Protein AF-A0A1M3I6Z7-F1 (afdb_monomer_lite)

Secondary structure (DSSP, 8-state):
--S-SS-HHHHHHHHHHHHHHGGGEEEEEEEEEETTTEEEEEEEEEEEE---HHHHHHHHHH-SSGGG--TTTS-S---EE-TTS-EEEEEEGGGTEEEE---HHHHH-GGGT---------

pLDDT: mean 87.18, std 13.13, range [34.59, 96.62]

Radius of gyration: 16.2 Å; chains: 1; bounding box: 37×29×46 Å

Sequence (122 aa):
MDLFPQSKKGREARERFLMGTKPYLLGINDVNSWPGTGGLKKTVPLWRFAMGAGLVDLLVVQTKGLYDFRAPKLPEDLVVYRADGSVLLGSVAHEYMGWMNLTAEEKADTRLGLVELRSRGK

Foldseek 3Di:
DPPDDPDPQLQVLAVVLCVQQVVFWPDKDWDQQFPPPGGHPDTDIDTDGHDDDSNVVSCVVSDPDQLVCDPPNHPAWDFDADPVRHTQKGDRNVVVDIDGDDDPVRCVPCVVVDDPPDPPDD

Structure (mmCIF, N/CA/C/O backbone):
data_AF-A0A1M3I6Z7-F1
#
_entry.id   AF-A0A1M3I6Z7-F1
#
loop_
_atom_site.group_PDB
_atom_site.id
_atom_site.type_symbol
_atom_site.label_atom_id
_atom_site.label_alt_id
_atom_site.label_comp_id
_atom_site.label_asym_id
_atom_site.label_entity_id
_atom_site.label_seq_id
_atom_site.pdbx_PDB_ins_code
_atom_site.Cartn_x
_atom_site.Cartn_y
_atom_site.Cartn_z
_atom_site.occupancy
_atom_site.B_iso_or_equiv
_atom_site.auth_seq_id
_atom_site.auth_comp_id
_atom_site.auth_asym_id
_atom_site.auth_atom_id
_atom_site.pdbx_PDB_model_num
ATOM 1 N N . MET A 1 1 ? 20.787 -10.760 3.995 1.00 34.59 1 MET A N 1
ATOM 2 C CA . MET A 1 1 ? 21.127 -11.489 2.755 1.00 34.59 1 MET A CA 1
ATOM 3 C C . MET A 1 1 ? 20.058 -11.130 1.736 1.00 34.59 1 MET A C 1
ATOM 5 O O . MET A 1 1 ? 19.012 -11.764 1.703 1.00 34.59 1 MET A O 1
ATOM 9 N N . ASP A 1 2 ? 20.264 -10.037 1.001 1.00 36.19 2 ASP A N 1
ATOM 10 C CA . ASP A 1 2 ? 19.329 -9.587 -0.032 1.00 36.19 2 ASP A CA 1
ATOM 11 C C . ASP A 1 2 ? 19.457 -10.507 -1.239 1.00 36.19 2 ASP A C 1
ATOM 13 O O . ASP A 1 2 ? 20.373 -10.382 -2.044 1.00 36.19 2 ASP A O 1
ATOM 17 N N . LEU A 1 3 ? 18.560 -11.485 -1.345 1.00 35.75 3 LEU A N 1
ATOM 18 C CA . LEU A 1 3 ? 18.603 -12.490 -2.412 1.00 35.75 3 LEU A CA 1
ATOM 19 C C . LEU A 1 3 ? 18.183 -11.941 -3.783 1.00 35.75 3 LEU A C 1
ATOM 21 O O . LEU 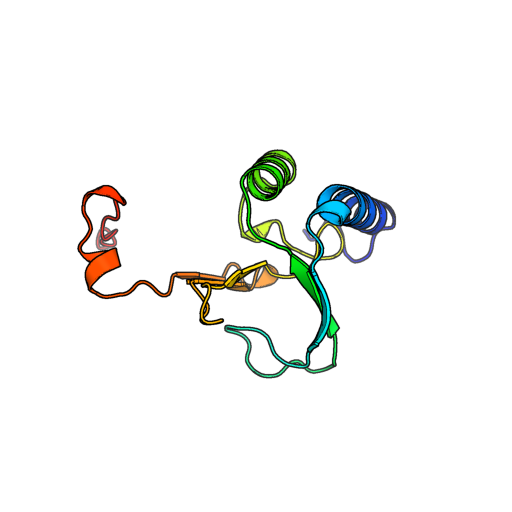A 1 3 ? 18.221 -12.669 -4.774 1.00 35.75 3 LEU A 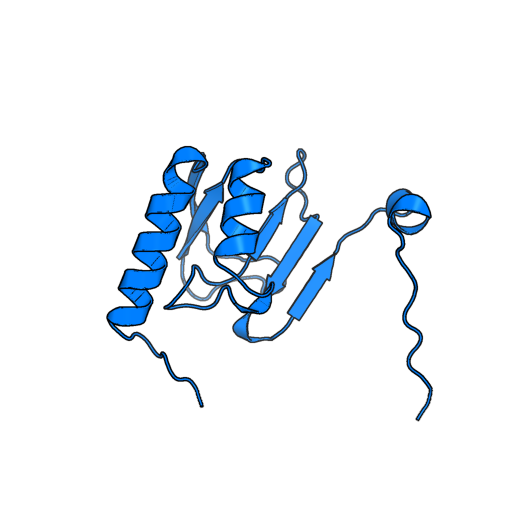O 1
ATOM 25 N N . PHE A 1 4 ? 17.781 -10.669 -3.869 1.00 45.50 4 PHE A N 1
ATOM 26 C CA . PHE A 1 4 ? 17.225 -10.105 -5.093 1.00 45.50 4 PHE A CA 1
ATOM 27 C C . PHE A 1 4 ? 17.555 -8.622 -5.318 1.00 45.50 4 PHE A C 1
ATOM 29 O O . PHE A 1 4 ? 16.637 -7.865 -5.599 1.00 45.50 4 PHE A O 1
ATOM 36 N N . PRO A 1 5 ? 18.808 -8.143 -5.326 1.00 47.56 5 PRO A N 1
ATOM 37 C CA . PRO A 1 5 ? 19.060 -6.856 -5.949 1.00 47.56 5 PRO A CA 1
ATOM 38 C C . PRO A 1 5 ? 18.905 -7.067 -7.463 1.00 47.56 5 PRO A C 1
ATOM 40 O O . PRO A 1 5 ? 19.691 -7.758 -8.102 1.00 47.56 5 PRO A O 1
ATOM 43 N N . GLN A 1 6 ? 17.828 -6.539 -8.049 1.00 60.91 6 GLN A N 1
ATOM 44 C CA . GLN A 1 6 ? 17.656 -6.393 -9.505 1.00 60.91 6 GLN A CA 1
ATOM 45 C C . GLN A 1 6 ? 17.634 -7.674 -10.373 1.00 60.91 6 GLN A C 1
ATOM 47 O O . GLN A 1 6 ? 17.744 -7.573 -11.596 1.00 60.91 6 GLN A O 1
ATOM 52 N N . SER A 1 7 ? 17.457 -8.871 -9.802 1.00 73.69 7 SER A N 1
ATOM 53 C CA . SER A 1 7 ? 17.476 -10.113 -10.597 1.00 73.69 7 SER A CA 1
ATOM 54 C C . SER A 1 7 ? 16.373 -10.156 -11.673 1.00 73.69 7 SER A C 1
ATOM 56 O O . SER A 1 7 ? 15.241 -9.719 -11.440 1.00 73.69 7 SER A O 1
ATOM 58 N N . LYS A 1 8 ? 16.678 -10.758 -12.833 1.00 81.44 8 LYS A N 1
ATOM 59 C CA . LYS A 1 8 ? 15.710 -11.009 -13.920 1.00 81.44 8 LYS A CA 1
ATOM 60 C C . LYS A 1 8 ? 14.447 -11.710 -13.402 1.00 81.44 8 LYS A C 1
ATOM 62 O O . LYS A 1 8 ? 13.344 -11.238 -13.648 1.00 81.44 8 LYS A O 1
ATOM 67 N N . LYS A 1 9 ? 14.621 -12.754 -12.582 1.00 82.81 9 LYS A N 1
ATOM 68 C CA . LYS A 1 9 ? 13.522 -13.512 -11.956 1.00 82.81 9 LYS A CA 1
ATOM 69 C C . LYS A 1 9 ? 12.608 -12.638 -11.092 1.00 82.81 9 LYS A C 1
ATOM 71 O O . LYS A 1 9 ? 11.398 -12.840 -11.080 1.00 82.81 9 LYS A O 1
ATOM 76 N N . GLY A 1 10 ? 13.176 -11.669 -10.371 1.00 84.25 10 GLY A N 1
ATOM 77 C CA . GLY A 1 10 ? 12.402 -10.706 -9.591 1.00 84.25 10 GLY A CA 1
ATOM 78 C C . GLY A 1 10 ? 11.548 -9.805 -10.482 1.00 84.25 10 GLY A C 1
ATOM 79 O O . GLY A 1 10 ? 10.361 -9.643 -10.224 1.00 84.25 10 GLY A O 1
ATOM 80 N N . ARG A 1 11 ? 12.114 -9.291 -11.580 1.00 85.75 11 ARG A N 1
ATOM 81 C CA . ARG A 1 11 ? 11.365 -8.468 -12.546 1.00 85.75 11 ARG A CA 1
ATOM 82 C C . ARG A 1 11 ? 10.225 -9.247 -13.204 1.00 85.75 11 ARG A C 1
ATOM 84 O O . ARG A 1 11 ? 9.113 -8.739 -13.245 1.00 85.75 11 ARG A O 1
ATOM 91 N N . GLU A 1 12 ? 10.474 -10.492 -13.603 1.00 89.94 12 GLU A N 1
ATOM 92 C CA . GLU A 1 12 ? 9.441 -11.386 -14.145 1.00 89.94 12 GLU A CA 1
ATOM 93 C C . GLU A 1 12 ? 8.323 -11.660 -13.123 1.00 89.94 12 GLU A C 1
ATOM 95 O O . GLU A 1 12 ? 7.152 -11.761 -13.484 1.00 89.94 12 GLU A O 1
ATOM 100 N N . ALA A 1 13 ? 8.657 -11.782 -11.832 1.00 89.44 13 ALA A N 1
ATOM 101 C CA . ALA A 1 13 ? 7.653 -11.927 -10.778 1.00 89.44 13 ALA A CA 1
ATOM 102 C C . ALA A 1 13 ? 6.776 -10.675 -10.652 1.00 89.44 13 ALA A C 1
ATOM 104 O O . ALA A 1 13 ? 5.553 -10.803 -10.595 1.00 89.44 13 ALA A O 1
ATOM 105 N N . ARG A 1 14 ? 7.378 -9.482 -10.697 1.00 90.50 14 ARG A N 1
ATOM 106 C CA . ARG A 1 14 ? 6.633 -8.218 -10.691 1.00 90.50 14 ARG A CA 1
ATOM 107 C C . ARG A 1 14 ? 5.744 -8.086 -11.922 1.00 90.50 14 ARG A C 1
ATOM 109 O O . ARG A 1 14 ? 4.606 -7.660 -11.796 1.00 90.50 14 ARG A O 1
ATOM 116 N N . GLU A 1 15 ? 6.234 -8.458 -13.099 1.00 90.94 15 GLU A N 1
ATOM 117 C CA . GLU A 1 15 ? 5.443 -8.436 -14.336 1.00 90.94 15 GLU A CA 1
ATOM 118 C C . GLU A 1 15 ? 4.231 -9.365 -14.251 1.00 90.94 15 GLU A C 1
ATOM 120 O O . GLU A 1 15 ? 3.129 -8.953 -14.606 1.00 90.94 15 GLU A O 1
ATOM 125 N N . ARG A 1 16 ? 4.393 -10.579 -13.707 1.00 92.00 16 ARG A N 1
ATOM 126 C CA . ARG A 1 16 ? 3.259 -11.483 -13.454 1.00 92.00 16 ARG A CA 1
ATOM 127 C C . ARG A 1 16 ? 2.253 -10.887 -12.474 1.00 92.00 16 ARG A C 1
ATOM 129 O O . ARG A 1 16 ? 1.055 -10.973 -12.733 1.00 92.00 16 ARG A O 1
ATOM 136 N N . PHE A 1 17 ? 2.729 -10.267 -11.393 1.00 91.94 17 PHE A N 1
ATOM 137 C CA . PHE A 1 17 ? 1.866 -9.566 -10.443 1.00 91.94 17 PHE A CA 1
ATOM 138 C C . PHE A 1 17 ? 1.070 -8.458 -11.144 1.00 91.94 17 PHE A C 1
ATOM 140 O O . PHE A 1 17 ? -0.156 -8.469 -11.103 1.00 91.94 17 PHE A O 1
ATOM 147 N N . LEU A 1 18 ? 1.752 -7.559 -11.863 1.00 91.94 18 LEU A N 1
ATOM 148 C CA . LEU A 1 18 ? 1.129 -6.436 -12.573 1.00 91.94 18 LEU A CA 1
ATOM 149 C C . LEU A 1 18 ? 0.160 -6.894 -13.673 1.00 91.94 18 LEU A C 1
ATOM 151 O O . LEU A 1 18 ? -0.868 -6.261 -13.899 1.00 91.94 18 LEU A O 1
ATOM 155 N N . MET A 1 19 ? 0.459 -8.001 -14.354 1.00 93.38 19 MET A N 1
ATOM 156 C CA . MET A 1 19 ? -0.442 -8.592 -15.341 1.00 93.38 19 MET A CA 1
ATOM 157 C C . MET A 1 19 ? -1.704 -9.156 -14.681 1.00 93.38 19 MET A C 1
ATOM 159 O O . MET A 1 19 ? -2.800 -8.947 -15.196 1.00 93.38 19 MET A O 1
ATOM 163 N N . GLY A 1 20 ? -1.563 -9.826 -13.533 1.00 93.06 20 GLY A N 1
ATOM 164 C CA . GLY A 1 20 ? -2.693 -10.345 -12.763 1.00 93.06 20 GLY A CA 1
ATOM 165 C C . GLY A 1 20 ? -3.573 -9.241 -12.172 1.00 93.06 20 GLY A C 1
ATOM 166 O O . GLY A 1 20 ? -4.791 -9.388 -12.131 1.00 93.06 20 GLY A O 1
ATOM 167 N N . THR A 1 21 ? -2.982 -8.116 -11.758 1.00 94.50 21 THR A N 1
ATOM 168 C CA . THR A 1 21 ? -3.722 -6.974 -11.197 1.00 94.50 21 THR A CA 1
ATOM 169 C C . THR A 1 21 ? -4.262 -6.006 -12.247 1.00 94.50 21 THR A C 1
ATOM 171 O O . THR A 1 21 ? -5.045 -5.120 -11.906 1.00 94.50 21 THR A O 1
ATOM 174 N N . LYS A 1 22 ? -3.913 -6.185 -13.528 1.00 94.88 22 LYS A N 1
ATOM 175 C CA . LYS A 1 22 ? -4.343 -5.324 -14.641 1.00 94.88 22 LYS A CA 1
ATOM 176 C C . LYS A 1 22 ? -5.857 -5.052 -14.692 1.00 94.88 22 LYS A C 1
ATOM 178 O O . LYS A 1 22 ? -6.200 -3.900 -14.942 1.00 94.88 22 LYS A O 1
ATOM 183 N N . PRO A 1 23 ? -6.766 -6.018 -14.436 1.00 96.56 23 PRO A N 1
ATOM 184 C CA . PRO A 1 23 ? -8.209 -5.752 -14.427 1.00 96.56 23 PRO A CA 1
ATOM 185 C C . PRO A 1 23 ? -8.654 -4.712 -13.391 1.00 96.56 23 PRO A C 1
ATOM 187 O O . PRO A 1 23 ? -9.710 -4.109 -13.547 1.00 96.56 23 PRO A O 1
ATOM 190 N N . TYR A 1 24 ? -7.853 -4.494 -12.347 1.00 96.62 24 TYR A N 1
ATOM 191 C CA . TYR A 1 24 ? -8.134 -3.548 -11.271 1.00 96.62 24 TYR A CA 1
ATOM 192 C C . TYR A 1 24 ? -7.368 -2.231 -11.432 1.00 96.62 24 TYR A C 1
ATOM 194 O O . TYR A 1 24 ? -7.510 -1.349 -10.593 1.00 96.62 24 TYR A O 1
ATOM 202 N N . LEU A 1 25 ? -6.519 -2.080 -12.455 1.00 96.56 25 LEU A N 1
ATOM 203 C CA . LEU A 1 25 ? -5.669 -0.901 -12.616 1.00 96.56 25 LEU A CA 1
ATOM 204 C C . LEU A 1 25 ? -6.510 0.331 -12.982 1.00 96.56 25 LEU A C 1
ATOM 206 O O . LEU A 1 25 ? -7.153 0.368 -14.026 1.00 96.56 25 LEU A O 1
ATOM 210 N N . LEU A 1 26 ? -6.446 1.361 -12.140 1.00 95.81 26 LEU A N 1
ATOM 211 C CA . LEU A 1 26 ? -7.060 2.669 -12.381 1.00 95.81 26 LEU A CA 1
ATOM 212 C C . LEU A 1 26 ? -6.142 3.590 -13.185 1.00 95.81 26 LEU A C 1
ATOM 214 O O . LEU A 1 26 ? -6.613 4.423 -13.952 1.00 95.81 26 LEU A O 1
ATOM 218 N N . GLY A 1 27 ? -4.829 3.464 -12.996 1.00 95.12 27 GLY A N 1
ATOM 219 C CA . GLY A 1 27 ? -3.854 4.297 -13.683 1.00 95.12 27 GLY A CA 1
ATOM 220 C C . GLY A 1 27 ? -2.455 4.183 -13.098 1.00 95.12 27 GLY A C 1
ATOM 221 O O . GLY A 1 27 ? -2.228 3.516 -12.085 1.00 95.12 27 GLY A O 1
ATOM 222 N N . ILE A 1 28 ? -1.516 4.844 -13.769 1.00 95.38 28 ILE A N 1
ATOM 223 C CA . ILE A 1 28 ? -0.127 4.973 -13.339 1.00 95.38 28 ILE A CA 1
ATOM 224 C C . ILE A 1 28 ? 0.207 6.458 -13.367 1.00 95.38 28 ILE A C 1
ATOM 226 O O . ILE A 1 28 ? 0.054 7.104 -14.403 1.00 95.38 28 ILE A O 1
ATOM 230 N N . ASN A 1 29 ? 0.651 6.987 -12.232 1.00 93.19 29 ASN A N 1
ATOM 231 C CA . ASN A 1 29 ? 0.979 8.398 -12.081 1.00 93.19 29 ASN A CA 1
ATOM 232 C C . ASN A 1 29 ? 2.402 8.534 -11.569 1.00 93.19 29 ASN A C 1
ATOM 234 O O . ASN A 1 29 ? 2.828 7.781 -10.703 1.00 93.19 29 ASN A O 1
ATOM 238 N N . ASP A 1 30 ? 3.103 9.542 -12.049 1.00 94.62 30 ASP A N 1
ATOM 239 C CA . ASP A 1 30 ? 4.416 9.889 -11.539 1.00 94.62 30 ASP A CA 1
ATOM 240 C C . ASP A 1 30 ? 4.288 10.643 -10.211 1.00 94.62 30 ASP A C 1
ATOM 242 O O . ASP A 1 30 ? 3.555 11.628 -10.104 1.00 94.62 30 ASP A O 1
ATOM 246 N N . VAL A 1 31 ? 4.994 10.169 -9.186 1.00 93.56 31 VAL A N 1
ATOM 247 C CA . VAL A 1 31 ? 5.020 10.778 -7.852 1.00 93.56 31 VAL A CA 1
ATOM 248 C C . VAL A 1 31 ? 6.450 11.020 -7.399 1.00 93.56 31 VAL A C 1
ATOM 250 O O . VAL A 1 31 ? 7.364 10.273 -7.737 1.00 93.56 31 VAL A O 1
ATOM 253 N N . ASN A 1 32 ? 6.651 12.068 -6.610 1.00 95.12 32 ASN A N 1
ATOM 254 C CA . ASN A 1 32 ? 7.933 12.400 -5.990 1.00 95.12 32 ASN A CA 1
ATOM 255 C C . ASN A 1 32 ? 7.864 12.325 -4.460 1.00 95.12 32 ASN A C 1
ATOM 257 O O . ASN A 1 32 ? 8.730 12.862 -3.776 1.00 95.12 32 ASN A O 1
ATOM 261 N N . SER A 1 33 ? 6.824 11.701 -3.918 1.00 93.69 33 SER A N 1
ATOM 262 C CA . SER A 1 33 ? 6.634 11.519 -2.488 1.00 93.69 33 SER A CA 1
ATOM 263 C C . SER A 1 33 ? 5.894 10.220 -2.218 1.00 93.69 33 SER A C 1
ATOM 265 O O . SER A 1 33 ? 5.163 9.709 -3.071 1.00 93.69 33 SER A O 1
ATOM 267 N N . TRP A 1 34 ? 6.102 9.689 -1.019 1.00 93.00 34 TRP A N 1
ATOM 268 C CA . TRP A 1 34 ? 5.399 8.517 -0.525 1.00 93.00 34 TRP A CA 1
ATOM 269 C C . TRP A 1 34 ? 5.005 8.734 0.945 1.00 93.00 34 TRP A C 1
ATOM 271 O O . TRP A 1 34 ? 5.738 9.405 1.685 1.00 93.00 34 TRP A O 1
ATOM 281 N N . PRO A 1 35 ? 3.835 8.233 1.393 1.00 91.50 35 PRO A N 1
ATOM 282 C CA . PRO A 1 35 ? 3.453 8.307 2.798 1.00 91.50 35 PRO A CA 1
ATOM 283 C C . PRO A 1 35 ? 4.553 7.743 3.706 1.00 91.50 35 PRO A C 1
ATOM 285 O O . PRO A 1 35 ? 5.119 6.696 3.426 1.00 91.50 35 PRO A O 1
ATOM 288 N N . GLY A 1 36 ? 4.871 8.435 4.799 1.00 83.75 36 GLY A N 1
ATOM 289 C CA . GLY A 1 36 ? 5.888 7.991 5.761 1.00 83.75 36 GLY A CA 1
ATOM 290 C C . GLY A 1 36 ? 7.341 8.325 5.395 1.00 83.75 36 GLY A C 1
ATOM 291 O O . GLY A 1 36 ? 8.127 8.543 6.308 1.00 83.75 36 GLY A O 1
ATOM 292 N N . THR A 1 37 ? 7.699 8.460 4.112 1.00 80.56 37 THR A N 1
ATOM 293 C CA . THR A 1 37 ? 9.080 8.810 3.698 1.00 80.56 37 THR A CA 1
ATOM 294 C C . THR A 1 37 ? 9.257 10.285 3.333 1.00 80.56 37 THR A C 1
ATOM 296 O O . THR A 1 37 ? 10.382 10.760 3.187 1.00 80.56 37 THR A O 1
ATOM 299 N N . GLY A 1 38 ? 8.162 11.023 3.127 1.00 82.25 38 GLY A N 1
ATOM 300 C CA . GLY A 1 38 ? 8.220 12.397 2.631 1.00 82.25 38 GLY A CA 1
ATOM 301 C C . GLY A 1 38 ? 8.648 12.449 1.161 1.00 82.25 38 GLY A C 1
ATOM 302 O O . GLY A 1 38 ? 8.128 11.700 0.334 1.00 82.25 38 GLY A O 1
ATOM 303 N N . GLY A 1 39 ? 9.569 13.356 0.822 1.00 88.75 39 GLY A N 1
ATOM 304 C CA . GLY A 1 39 ? 10.052 13.549 -0.549 1.00 88.75 39 GLY A CA 1
ATOM 305 C C . GLY A 1 39 ? 11.024 12.457 -1.009 1.00 88.75 39 GLY A C 1
ATOM 306 O O . GLY A 1 39 ? 11.990 12.129 -0.325 1.00 88.75 39 GLY A O 1
ATOM 307 N N . LEU A 1 40 ? 10.797 11.927 -2.206 1.00 87.56 40 LEU A N 1
ATOM 308 C CA . LEU A 1 40 ? 11.667 10.970 -2.880 1.00 87.56 40 LEU A CA 1
ATOM 309 C C . LEU A 1 40 ? 12.760 11.704 -3.667 1.00 87.56 40 LEU A C 1
ATOM 311 O O . LEU A 1 40 ? 12.534 12.762 -4.250 1.00 87.56 40 LEU A O 1
ATOM 315 N N . LYS A 1 41 ? 13.950 11.098 -3.762 1.00 87.88 41 LYS A N 1
ATOM 316 C CA . LYS A 1 41 ? 15.089 11.661 -4.521 1.00 87.88 41 LYS A CA 1
ATOM 317 C C . LYS A 1 41 ? 14.845 11.756 -6.034 1.00 87.88 41 LYS A C 1
ATOM 319 O O . LYS A 1 41 ? 15.607 12.411 -6.736 1.00 87.88 41 LYS A O 1
ATOM 324 N N . LYS A 1 42 ? 13.841 11.044 -6.542 1.00 89.25 42 LYS A N 1
ATOM 325 C CA . LYS A 1 42 ? 13.456 10.992 -7.953 1.00 89.25 42 LYS A CA 1
ATOM 326 C C . LYS A 1 42 ? 11.954 10.778 -8.060 1.00 89.25 42 LYS A C 1
ATOM 328 O O . LYS A 1 42 ? 11.347 10.212 -7.152 1.00 89.25 42 LYS A O 1
ATOM 333 N N . THR A 1 43 ? 11.399 11.156 -9.200 1.00 91.88 43 THR A N 1
ATOM 334 C CA . THR A 1 43 ? 10.043 10.772 -9.577 1.00 91.88 43 THR A CA 1
ATOM 335 C C . THR A 1 43 ? 9.990 9.274 -9.884 1.00 91.88 43 THR A C 1
ATOM 337 O O . THR A 1 43 ? 10.891 8.736 -10.535 1.00 91.88 43 THR A O 1
ATOM 340 N N . VAL A 1 44 ? 8.963 8.591 -9.385 1.00 90.69 44 VAL A N 1
ATOM 341 C CA . VAL A 1 44 ? 8.727 7.155 -9.577 1.00 90.69 44 VAL A CA 1
ATOM 342 C C . VAL A 1 44 ? 7.267 6.896 -9.961 1.00 90.69 44 VAL A C 1
ATOM 344 O O . VAL A 1 44 ? 6.394 7.671 -9.569 1.00 90.69 44 VAL A O 1
ATOM 347 N N . PRO A 1 45 ? 6.979 5.807 -10.692 1.00 92.06 45 PRO A N 1
ATOM 348 C CA . PRO A 1 45 ? 5.606 5.424 -10.998 1.00 92.06 45 PRO A CA 1
ATOM 349 C C . PRO A 1 45 ? 4.864 4.924 -9.751 1.00 92.06 45 PRO A C 1
ATOM 351 O O . PRO A 1 45 ? 5.343 4.050 -9.031 1.00 92.06 45 PRO A O 1
ATOM 354 N N . LEU A 1 46 ? 3.652 5.436 -9.554 1.00 92.38 46 LEU A N 1
ATOM 355 C CA . LEU A 1 46 ? 2.644 4.963 -8.613 1.00 92.38 46 LEU A CA 1
ATOM 356 C C . LEU A 1 46 ? 1.543 4.243 -9.391 1.00 92.38 46 LEU A C 1
ATOM 358 O O . LEU A 1 46 ? 0.773 4.875 -10.116 1.00 92.38 46 LEU A O 1
ATOM 362 N N . TRP A 1 47 ? 1.429 2.932 -9.200 1.00 95.00 47 TRP A N 1
ATOM 363 C CA . TRP A 1 47 ? 0.315 2.142 -9.724 1.00 95.00 47 TRP A CA 1
ATOM 364 C C . TRP A 1 47 ? -0.882 2.243 -8.783 1.00 95.00 47 TRP A C 1
ATOM 366 O O . TRP A 1 47 ? -0.783 1.900 -7.605 1.00 95.00 47 TRP A O 1
ATOM 376 N N . ARG A 1 48 ? -2.023 2.701 -9.301 1.00 95.25 48 ARG A N 1
ATOM 377 C CA . ARG A 1 48 ? -3.272 2.818 -8.542 1.00 95.25 48 ARG A CA 1
ATOM 378 C C . ARG A 1 48 ? -4.248 1.746 -8.982 1.00 95.25 48 ARG A C 1
ATOM 380 O O . ARG A 1 48 ? -4.495 1.596 -10.175 1.00 95.25 48 ARG A O 1
ATOM 387 N N . PHE A 1 49 ? -4.835 1.049 -8.018 1.00 96.00 49 PHE A N 1
ATOM 388 C CA . PHE A 1 49 ? -5.788 -0.026 -8.267 1.00 96.00 49 PHE A CA 1
ATOM 389 C C . PHE A 1 49 ? -7.117 0.252 -7.566 1.00 96.00 49 PHE A C 1
ATOM 391 O O . PHE A 1 49 ? -7.146 0.832 -6.481 1.00 96.00 49 PHE A O 1
ATOM 398 N N . ALA A 1 50 ? -8.213 -0.178 -8.184 1.00 95.69 50 ALA A N 1
ATOM 399 C CA . ALA A 1 50 ? -9.527 -0.208 -7.574 1.00 95.69 50 ALA A CA 1
ATOM 400 C C . ALA A 1 50 ? -9.542 -1.307 -6.513 1.00 95.69 50 ALA A C 1
ATOM 402 O O . ALA A 1 50 ? -9.316 -2.479 -6.822 1.00 95.69 50 ALA A O 1
ATOM 403 N N . MET A 1 51 ? -9.802 -0.931 -5.262 1.00 93.56 51 MET A N 1
ATOM 404 C CA . MET A 1 51 ? -9.934 -1.905 -4.186 1.00 93.56 51 MET A CA 1
ATOM 405 C C . MET A 1 51 ? -11.249 -2.677 -4.338 1.00 93.56 51 MET A C 1
ATOM 407 O O . MET A 1 51 ? -12.315 -2.083 -4.481 1.00 93.56 51 MET A O 1
ATOM 411 N N . GLY A 1 52 ? -11.171 -4.003 -4.281 1.00 93.06 52 GLY A N 1
ATOM 412 C CA . GLY A 1 52 ? -12.320 -4.901 -4.352 1.00 93.06 52 GLY A CA 1
ATOM 413 C C . GLY A 1 52 ? -11.916 -6.331 -4.002 1.00 93.06 52 GLY A C 1
ATOM 414 O O . GLY A 1 52 ? -10.724 -6.638 -3.959 1.00 93.06 52 GLY A O 1
ATOM 415 N N . ALA A 1 53 ? -12.901 -7.204 -3.769 1.00 92.94 53 ALA A N 1
ATOM 416 C CA . ALA A 1 53 ? -12.665 -8.575 -3.301 1.00 92.94 53 ALA A CA 1
ATOM 417 C C . ALA A 1 53 ? -11.658 -9.337 -4.179 1.00 92.94 53 ALA A C 1
ATOM 419 O O . ALA A 1 53 ? -10.678 -9.863 -3.670 1.00 92.94 53 ALA A O 1
ATOM 420 N N . GLY A 1 54 ? -11.811 -9.278 -5.506 1.00 94.31 54 GLY A N 1
ATOM 421 C CA . GLY A 1 54 ? -10.907 -9.986 -6.415 1.00 94.31 54 GLY A CA 1
ATOM 422 C C 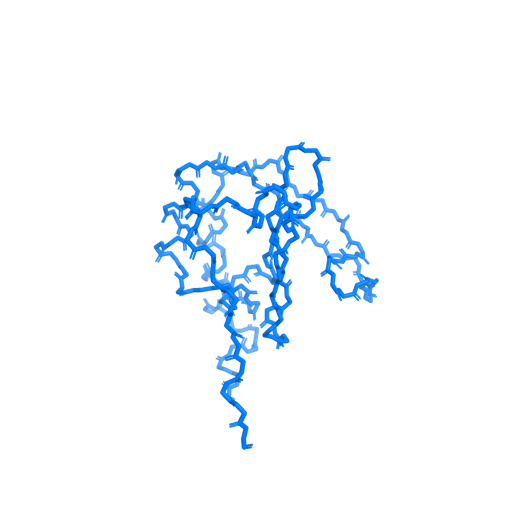. GLY A 1 54 ? -9.460 -9.465 -6.421 1.00 94.31 54 GLY A C 1
ATOM 423 O O . GLY A 1 54 ? -8.537 -10.242 -6.665 1.00 94.31 54 GLY A O 1
ATOM 424 N N . LEU A 1 55 ? -9.230 -8.178 -6.122 1.00 94.75 55 LEU A N 1
ATOM 425 C CA . LEU A 1 55 ? -7.869 -7.670 -5.918 1.00 94.75 55 LEU A CA 1
ATOM 426 C C . LEU A 1 55 ? -7.308 -8.196 -4.596 1.00 94.75 55 LEU A C 1
ATOM 428 O O . LEU A 1 55 ? -6.172 -8.656 -4.565 1.00 94.75 55 LEU A O 1
ATOM 432 N N . VAL A 1 56 ? -8.104 -8.151 -3.524 1.00 92.88 56 VAL A N 1
ATOM 433 C CA . VAL A 1 56 ? -7.705 -8.648 -2.199 1.00 92.88 56 VAL A CA 1
ATOM 434 C C . VAL A 1 56 ? -7.338 -10.130 -2.263 1.00 92.88 56 VAL A C 1
ATOM 436 O O . VAL A 1 56 ? -6.266 -10.495 -1.787 1.00 92.88 56 VAL A O 1
ATOM 439 N N . ASP A 1 57 ? -8.145 -10.958 -2.925 1.00 93.38 57 ASP A N 1
ATOM 440 C CA . ASP A 1 57 ? -7.860 -12.383 -3.116 1.00 93.38 57 ASP A CA 1
ATOM 441 C C . ASP A 1 57 ? -6.518 -12.595 -3.829 1.00 93.38 57 ASP A C 1
ATOM 443 O O . ASP A 1 57 ? -5.696 -13.413 -3.411 1.00 93.38 57 ASP A O 1
ATOM 447 N N . LEU A 1 58 ? -6.242 -11.805 -4.872 1.00 91.81 58 LEU A N 1
ATOM 448 C CA . LEU A 1 58 ? -4.963 -11.849 -5.574 1.00 91.81 58 LEU A CA 1
ATOM 449 C C . LEU A 1 58 ? -3.800 -11.459 -4.651 1.00 91.81 58 LEU A C 1
ATOM 451 O O . LEU A 1 58 ? -2.775 -12.144 -4.646 1.00 91.81 58 LEU A O 1
ATOM 455 N N . LEU A 1 59 ? -3.947 -10.394 -3.856 1.00 91.88 59 LEU A N 1
ATOM 456 C CA . LEU A 1 59 ? -2.922 -9.961 -2.902 1.00 91.88 59 LEU A CA 1
ATOM 457 C C . LEU A 1 59 ? -2.632 -11.041 -1.851 1.00 91.88 59 LEU A C 1
ATOM 459 O O . LEU A 1 59 ? -1.463 -11.322 -1.581 1.00 91.88 59 LEU A O 1
ATOM 463 N N . VAL A 1 60 ? -3.671 -11.679 -1.308 1.00 90.38 60 VAL A N 1
ATOM 464 C CA . VAL A 1 60 ? -3.555 -12.762 -0.316 1.00 90.38 60 VAL A CA 1
ATOM 465 C C . VAL A 1 60 ? -2.855 -13.988 -0.906 1.00 90.38 60 VAL A C 1
ATOM 467 O O . VAL A 1 60 ? -2.052 -14.626 -0.232 1.00 90.38 60 VAL A O 1
ATOM 470 N N . VAL A 1 61 ? -3.107 -14.311 -2.177 1.00 89.88 61 VAL A N 1
ATOM 471 C CA . VAL A 1 61 ? -2.448 -15.441 -2.850 1.00 89.88 61 VAL A CA 1
ATOM 472 C C . VAL A 1 61 ? -0.984 -15.140 -3.180 1.00 89.88 61 VAL A C 1
ATOM 474 O O . VAL A 1 61 ? -0.133 -16.028 -3.102 1.00 89.88 61 VAL A O 1
ATOM 477 N N . GLN A 1 62 ? -0.668 -13.908 -3.586 1.00 87.06 62 GLN A N 1
ATOM 478 C CA . GLN A 1 62 ? 0.659 -13.569 -4.113 1.00 87.06 62 GLN A CA 1
ATOM 479 C C . GLN A 1 62 ? 1.644 -13.052 -3.055 1.00 87.06 62 GLN A C 1
ATOM 481 O O . GLN A 1 62 ? 2.849 -12.993 -3.325 1.00 87.06 62 GLN A O 1
ATOM 486 N N . THR A 1 63 ? 1.165 -12.703 -1.859 1.00 90.62 63 THR A N 1
ATOM 487 C CA . THR A 1 63 ? 1.973 -12.106 -0.785 1.00 90.62 63 THR A CA 1
ATOM 488 C C . THR A 1 63 ? 1.711 -12.790 0.556 1.00 90.62 63 THR A C 1
ATOM 490 O O . THR A 1 63 ? 0.612 -13.261 0.822 1.00 90.62 63 THR A O 1
ATOM 493 N N . LYS A 1 64 ? 2.729 -12.861 1.417 1.00 89.19 64 LYS A N 1
ATOM 494 C CA . LYS A 1 64 ? 2.613 -13.381 2.789 1.00 89.19 64 LYS A CA 1
ATOM 495 C C . LYS A 1 64 ? 2.406 -12.280 3.824 1.00 89.19 64 LYS A C 1
ATOM 497 O O . LYS A 1 64 ? 2.119 -12.578 4.980 1.00 89.19 64 LYS A O 1
ATOM 502 N N . GLY A 1 65 ? 2.585 -11.020 3.438 1.00 90.50 65 GLY A N 1
ATOM 503 C CA . GLY A 1 65 ? 2.413 -9.885 4.330 1.00 90.50 65 GLY A CA 1
ATOM 504 C C . GLY A 1 65 ? 2.834 -8.563 3.705 1.00 90.50 65 GLY A C 1
ATOM 505 O O . GLY A 1 65 ? 3.380 -8.510 2.604 1.00 90.50 65 GLY A O 1
AT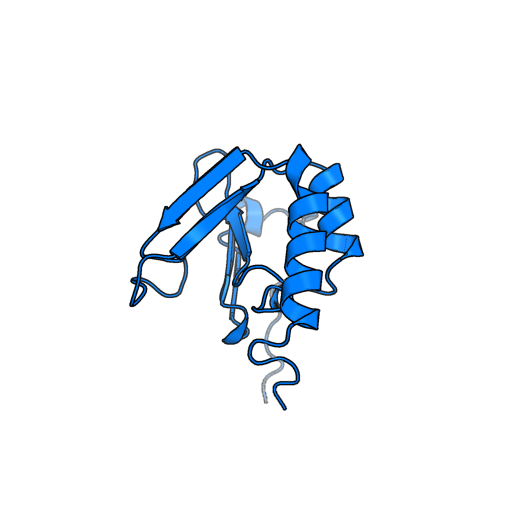OM 506 N N . LEU A 1 66 ? 2.603 -7.487 4.458 1.00 91.62 66 LEU A N 1
ATOM 507 C CA . LEU A 1 66 ? 2.812 -6.102 4.028 1.00 91.62 66 LEU A CA 1
ATOM 508 C C . LEU A 1 66 ? 4.230 -5.838 3.500 1.00 91.62 66 LEU A C 1
ATOM 510 O O . LEU A 1 66 ? 4.410 -5.171 2.488 1.00 91.62 66 LEU A O 1
ATOM 514 N N . TYR A 1 67 ? 5.242 -6.413 4.148 1.00 93.69 67 TYR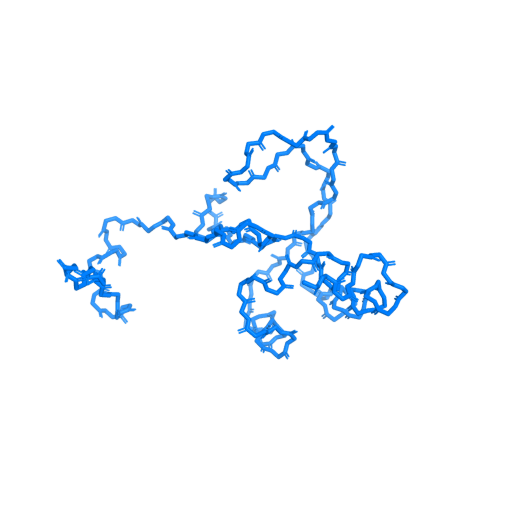 A N 1
ATOM 515 C CA . TYR A 1 67 ? 6.645 -6.180 3.802 1.00 93.69 67 TYR A CA 1
ATOM 516 C C . TYR A 1 67 ? 7.147 -7.042 2.636 1.00 93.69 67 TYR A C 1
ATOM 518 O O . TYR A 1 67 ? 8.339 -7.031 2.337 1.00 93.69 67 TYR A O 1
ATOM 526 N N . ASP A 1 68 ? 6.284 -7.800 1.955 1.00 92.88 68 ASP A N 1
ATOM 527 C CA . ASP A 1 68 ? 6.661 -8.476 0.707 1.00 92.88 68 ASP A CA 1
ATOM 528 C C . ASP A 1 68 ? 6.697 -7.517 -0.490 1.00 92.88 68 ASP A C 1
ATOM 530 O O . ASP A 1 68 ? 7.355 -7.835 -1.483 1.00 92.88 68 ASP A O 1
ATOM 534 N N . PHE A 1 69 ? 6.044 -6.350 -0.391 1.00 93.94 69 PHE A N 1
ATOM 535 C CA . PHE A 1 69 ? 6.030 -5.277 -1.394 1.00 93.94 69 PHE A CA 1
ATOM 536 C C . PHE A 1 69 ? 7.388 -4.576 -1.492 1.00 93.94 69 PHE A C 1
ATOM 538 O O . PHE A 1 69 ? 7.559 -3.415 -1.138 1.00 93.94 69 PHE A O 1
ATOM 545 N N . ARG A 1 70 ? 8.387 -5.334 -1.938 1.00 91.31 70 ARG A N 1
ATOM 546 C CA . ARG A 1 70 ? 9.759 -4.895 -2.147 1.00 91.31 70 ARG A CA 1
ATOM 547 C C . ARG A 1 70 ? 10.189 -5.210 -3.565 1.00 91.31 70 ARG A C 1
ATOM 549 O O . ARG A 1 70 ? 10.047 -6.335 -4.072 1.00 91.31 70 ARG A O 1
ATOM 556 N N . ALA A 1 71 ? 10.773 -4.209 -4.199 1.00 86.56 71 ALA A N 1
ATOM 557 C CA . ALA A 1 71 ? 11.446 -4.359 -5.460 1.00 86.56 71 ALA A CA 1
ATOM 558 C C . ALA A 1 71 ? 12.627 -5.334 -5.307 1.00 86.56 71 ALA A C 1
ATOM 560 O O . ALA A 1 71 ? 13.268 -5.417 -4.261 1.00 86.56 71 ALA A O 1
ATOM 561 N N . PRO A 1 72 ? 12.952 -6.094 -6.364 1.00 86.94 72 PRO A N 1
ATOM 562 C CA . PRO A 1 72 ? 12.351 -6.081 -7.690 1.00 86.94 72 PRO A CA 1
ATOM 563 C C . PRO A 1 72 ? 11.137 -7.008 -7.832 1.00 86.94 72 PRO A C 1
ATOM 565 O O . PRO A 1 72 ? 10.543 -6.981 -8.906 1.00 86.94 72 PRO A O 1
ATOM 568 N N . LYS A 1 73 ? 10.817 -7.837 -6.825 1.00 88.25 73 LYS A N 1
ATOM 569 C CA . LYS A 1 73 ? 9.840 -8.940 -6.913 1.00 88.25 73 LYS A CA 1
ATOM 570 C C . LYS A 1 73 ? 8.393 -8.452 -6.985 1.00 88.25 73 LYS A C 1
ATOM 572 O O . LYS A 1 73 ? 7.601 -9.035 -7.716 1.00 88.25 73 LYS A O 1
ATOM 577 N N . LEU A 1 74 ? 8.068 -7.403 -6.242 1.00 91.69 74 LEU A N 1
ATOM 578 C CA . LEU A 1 74 ? 6.786 -6.702 -6.272 1.00 91.69 74 LEU A CA 1
ATOM 579 C C . LEU A 1 74 ? 7.045 -5.198 -6.458 1.00 91.69 74 LEU A C 1
ATOM 581 O O . LEU A 1 74 ? 8.208 -4.779 -6.415 1.00 91.69 74 LEU A O 1
ATOM 585 N N . PRO A 1 75 ? 6.013 -4.380 -6.731 1.00 90.75 75 PRO A N 1
ATOM 586 C CA . PRO A 1 75 ? 6.129 -2.935 -6.560 1.00 90.75 75 PRO A CA 1
ATOM 587 C C . PRO A 1 75 ? 6.631 -2.605 -5.147 1.00 90.75 75 PRO A C 1
ATOM 589 O O . PRO A 1 75 ? 6.276 -3.298 -4.194 1.00 90.75 75 PRO A O 1
ATOM 592 N N . GLU A 1 76 ? 7.501 -1.600 -5.051 1.00 91.19 76 GLU A N 1
ATOM 593 C CA . GLU A 1 76 ? 8.010 -1.111 -3.769 1.00 91.19 76 GLU A CA 1
ATOM 594 C C . GLU A 1 76 ? 6.887 -0.376 -3.039 1.00 91.19 76 GLU A C 1
ATOM 596 O O . GLU A 1 76 ? 6.243 0.480 -3.645 1.00 91.19 76 GLU A O 1
ATOM 601 N N . ASP A 1 77 ? 6.715 -0.714 -1.763 1.00 93.88 77 ASP A N 1
ATOM 602 C CA . ASP A 1 77 ? 5.775 -0.126 -0.814 1.00 93.88 77 ASP A CA 1
ATOM 603 C C . ASP A 1 77 ? 4.283 -0.308 -1.173 1.00 93.88 77 ASP A C 1
ATOM 605 O O . ASP A 1 77 ? 3.841 -0.209 -2.319 1.00 93.88 77 ASP A O 1
ATOM 609 N N . LEU A 1 78 ? 3.458 -0.589 -0.158 1.00 94.62 78 LEU A N 1
ATOM 610 C CA . LEU A 1 78 ? 2.000 -0.674 -0.292 1.00 94.62 78 LEU A CA 1
ATOM 611 C C . LEU A 1 78 ? 1.317 0.427 0.516 1.00 94.62 78 LEU A C 1
ATOM 613 O O . LEU A 1 78 ? 1.646 0.673 1.678 1.00 94.62 78 LEU A O 1
ATOM 617 N N . VAL A 1 79 ? 0.299 1.036 -0.082 1.00 95.38 79 VAL A N 1
ATOM 618 C CA . VAL A 1 79 ? -0.603 1.969 0.589 1.00 95.38 79 VAL A CA 1
ATOM 619 C C . VAL A 1 79 ? -2.048 1.624 0.238 1.00 95.38 79 VAL A C 1
ATOM 621 O O . VAL A 1 79 ? -2.359 1.286 -0.904 1.00 95.38 79 VAL A O 1
ATOM 624 N N . VAL A 1 80 ? -2.938 1.716 1.224 1.00 95.56 80 VAL A N 1
ATOM 625 C CA . VAL A 1 80 ? -4.389 1.640 1.031 1.00 95.56 80 VAL A CA 1
ATOM 626 C C . VAL A 1 80 ? -4.985 2.995 1.373 1.00 95.56 80 VAL A C 1
ATOM 628 O O . VAL A 1 80 ? -4.762 3.521 2.466 1.00 95.56 80 VAL A O 1
ATOM 631 N N . TYR A 1 81 ? -5.755 3.544 0.439 1.00 95.06 81 TYR A N 1
ATOM 632 C CA . TYR A 1 81 ? -6.461 4.809 0.601 1.00 95.06 81 TYR A CA 1
ATOM 633 C C . TYR A 1 81 ? -7.935 4.583 0.936 1.00 95.06 81 TYR A C 1
ATOM 635 O O . TYR A 1 81 ? -8.540 3.595 0.516 1.00 95.06 81 TYR A O 1
ATOM 643 N N . ARG A 1 82 ? -8.515 5.534 1.664 1.00 94.31 82 ARG A N 1
ATOM 644 C CA . ARG A 1 82 ? -9.961 5.696 1.807 1.00 94.31 82 ARG A CA 1
ATOM 645 C C . ARG A 1 82 ? -10.562 6.314 0.545 1.00 94.31 82 ARG A C 1
ATOM 647 O O . ARG A 1 82 ? -9.851 6.838 -0.312 1.00 94.31 82 ARG A O 1
ATOM 654 N N . ALA A 1 83 ? -11.892 6.296 0.466 1.00 91.62 83 ALA A N 1
ATOM 655 C CA . ALA A 1 83 ? -12.640 6.909 -0.631 1.00 91.62 83 ALA A CA 1
ATOM 656 C C . ALA A 1 83 ? -12.383 8.423 -0.769 1.00 91.62 83 ALA A C 1
ATOM 658 O O . ALA A 1 83 ? -12.420 8.948 -1.877 1.00 91.62 83 ALA A O 1
ATOM 659 N N . ASP A 1 84 ? -12.078 9.108 0.336 1.00 93.38 84 ASP A N 1
ATOM 660 C CA . ASP A 1 84 ? -11.726 10.534 0.356 1.00 93.38 84 ASP A CA 1
ATOM 661 C C . ASP A 1 84 ? -10.256 10.818 -0.023 1.00 93.38 84 ASP A C 1
ATOM 663 O O . ASP A 1 84 ? -9.834 11.972 -0.056 1.00 93.38 84 ASP A O 1
ATOM 667 N N . GLY A 1 85 ? -9.464 9.779 -0.311 1.00 91.12 85 GLY A N 1
ATOM 668 C CA . GLY A 1 85 ? -8.048 9.887 -0.656 1.00 91.12 85 GLY A CA 1
ATOM 669 C C . GLY A 1 85 ? -7.095 9.949 0.541 1.00 91.12 85 GLY A C 1
ATOM 670 O O . GLY A 1 85 ? -5.879 9.970 0.339 1.00 91.12 85 GLY A O 1
ATOM 671 N N . SER A 1 86 ? -7.592 9.934 1.781 1.00 94.06 86 SER A N 1
ATOM 672 C CA . SER A 1 86 ? -6.737 9.826 2.966 1.00 94.06 86 SER A CA 1
ATOM 673 C C . SER A 1 86 ? -6.122 8.425 3.084 1.00 94.06 86 SER A C 1
ATOM 675 O O . SER A 1 86 ? -6.697 7.425 2.652 1.00 94.06 86 SER A O 1
ATOM 677 N N . VAL A 1 87 ? -4.924 8.322 3.663 1.00 95.38 87 VAL A N 1
ATOM 678 C CA . VAL A 1 87 ? -4.251 7.027 3.874 1.00 95.38 87 VAL A CA 1
ATOM 679 C C . VAL A 1 87 ? -4.937 6.277 5.013 1.00 95.38 87 VAL A C 1
ATOM 681 O O . VAL A 1 87 ? -5.015 6.812 6.116 1.00 95.38 87 VAL A O 1
ATOM 684 N N . LEU A 1 88 ? -5.372 5.039 4.766 1.00 95.44 88 LEU A N 1
ATOM 685 C CA . LEU A 1 88 ? -5.854 4.099 5.784 1.00 95.44 88 LEU A CA 1
ATOM 686 C C . LEU A 1 88 ? -4.710 3.235 6.324 1.00 95.44 88 LEU A C 1
ATOM 688 O O . LEU A 1 88 ? -4.512 3.181 7.533 1.00 95.44 88 LEU A O 1
ATOM 692 N N . LEU A 1 89 ? -3.960 2.586 5.430 1.00 95.25 89 LEU A N 1
ATOM 693 C CA . LEU A 1 89 ? -2.801 1.743 5.739 1.00 95.25 89 LEU A CA 1
ATOM 694 C C . LEU A 1 89 ? -1.619 2.256 4.924 1.00 95.25 89 LEU A C 1
ATOM 696 O O . LEU A 1 89 ? -1.724 2.360 3.704 1.00 95.25 89 LEU A O 1
ATOM 700 N N . GLY A 1 90 ? -0.508 2.562 5.582 1.00 95.75 90 GLY A N 1
ATOM 701 C CA . GLY A 1 90 ? 0.744 2.917 4.922 1.00 95.75 90 GLY A CA 1
ATOM 702 C C . GLY A 1 90 ? 1.857 1.947 5.289 1.00 95.75 90 GLY A C 1
ATOM 703 O O . GLY A 1 90 ? 1.820 1.314 6.348 1.00 95.75 90 GLY A O 1
ATOM 704 N N . SER A 1 91 ? 2.839 1.821 4.399 1.00 96.31 91 SER A N 1
ATOM 705 C CA . SER A 1 91 ? 4.041 1.032 4.647 1.00 96.31 91 SER A CA 1
ATOM 706 C C . SER A 1 91 ? 5.269 1.625 3.974 1.00 96.31 91 SER A C 1
ATOM 708 O O . SER A 1 91 ? 5.152 2.299 2.951 1.00 96.31 91 SER A O 1
ATOM 710 N N . VAL A 1 92 ? 6.430 1.344 4.561 1.00 94.75 92 VAL A N 1
ATOM 711 C CA . VAL A 1 92 ? 7.751 1.480 3.940 1.00 94.75 92 VAL A CA 1
ATOM 712 C C . VAL A 1 92 ? 8.434 0.128 4.115 1.00 94.75 92 VAL A C 1
ATOM 714 O O . VAL A 1 92 ? 8.905 -0.231 5.198 1.00 94.75 92 VAL A O 1
ATOM 717 N N . ALA A 1 93 ? 8.359 -0.696 3.077 1.00 92.81 93 ALA A N 1
ATOM 718 C CA . ALA A 1 93 ? 8.538 -2.135 3.170 1.00 92.81 93 ALA A CA 1
ATOM 719 C C . ALA A 1 93 ? 9.990 -2.533 3.447 1.00 92.81 93 ALA A C 1
ATOM 721 O O . ALA A 1 93 ? 10.235 -3.467 4.213 1.00 92.81 93 ALA A O 1
ATOM 722 N N . HIS A 1 94 ? 10.959 -1.822 2.868 1.00 89.19 94 HIS A N 1
ATOM 723 C CA . HIS A 1 94 ? 12.380 -2.042 3.151 1.00 89.19 94 HIS A CA 1
ATOM 724 C C . HIS A 1 94 ? 12.802 -1.560 4.548 1.00 89.19 94 HIS A C 1
ATOM 726 O O . HIS A 1 94 ? 13.802 -2.050 5.072 1.00 89.19 94 HIS A O 1
ATOM 732 N N . GLU A 1 95 ? 12.024 -0.674 5.175 1.00 91.94 95 GLU A N 1
ATOM 733 C CA . GLU A 1 95 ? 12.236 -0.211 6.553 1.00 91.94 95 GLU A CA 1
ATOM 734 C C . GLU A 1 95 ? 11.454 -1.035 7.588 1.00 91.94 95 GLU A C 1
ATOM 736 O O . GLU A 1 95 ? 11.580 -0.794 8.786 1.00 91.94 95 GLU A O 1
ATOM 741 N N . TYR A 1 96 ? 10.654 -2.019 7.154 1.00 93.12 96 TYR A N 1
ATOM 742 C CA . TYR A 1 96 ? 9.727 -2.769 8.014 1.00 93.12 96 TYR A CA 1
ATOM 743 C C . TYR A 1 96 ? 8.790 -1.860 8.825 1.00 93.12 96 TYR A C 1
ATOM 745 O O . TYR A 1 96 ? 8.399 -2.188 9.948 1.00 93.12 96 TYR A O 1
ATOM 753 N N . MET A 1 97 ? 8.420 -0.719 8.244 1.00 94.56 97 MET A N 1
ATOM 754 C CA . MET A 1 97 ? 7.519 0.246 8.856 1.00 94.56 97 MET A CA 1
ATOM 755 C C . MET A 1 97 ? 6.116 0.085 8.275 1.00 94.56 97 MET A C 1
ATOM 757 O O . MET A 1 97 ? 5.937 0.041 7.057 1.00 94.56 97 MET A O 1
ATOM 761 N N . GLY A 1 98 ? 5.109 0.021 9.142 1.00 94.56 98 GLY A N 1
ATOM 762 C CA . GLY A 1 98 ? 3.703 -0.057 8.760 1.00 94.56 98 GLY A CA 1
ATOM 763 C C . GLY A 1 98 ? 2.821 0.604 9.811 1.00 94.56 98 GLY A C 1
ATOM 764 O O . GLY A 1 98 ? 3.099 0.507 11.006 1.00 94.56 98 GLY A O 1
ATOM 765 N N . TRP A 1 99 ? 1.773 1.298 9.376 1.00 93.62 99 TRP A N 1
ATOM 766 C CA . TRP A 1 99 ? 0.852 1.986 10.280 1.00 93.62 99 TRP A CA 1
ATOM 767 C C . TRP A 1 99 ? -0.557 2.048 9.703 1.00 93.62 99 TRP A C 1
ATOM 769 O O . TRP A 1 99 ? -0.750 2.064 8.486 1.00 93.62 99 TRP A O 1
ATOM 779 N N . MET A 1 100 ? -1.541 2.135 10.596 1.00 93.88 100 MET A N 1
ATOM 780 C CA . MET A 1 100 ? -2.930 2.397 10.242 1.00 93.88 100 MET A CA 1
ATOM 781 C C . MET A 1 100 ? -3.377 3.730 10.830 1.00 93.88 100 MET A C 1
ATOM 783 O O . MET A 1 100 ? -3.233 3.976 12.027 1.00 93.88 100 MET A O 1
ATOM 787 N N . ASN A 1 101 ? -3.964 4.579 9.996 1.00 94.50 101 ASN A N 1
ATOM 788 C CA . ASN A 1 101 ? -4.553 5.839 10.432 1.00 94.50 101 ASN A CA 1
ATOM 789 C C . ASN A 1 101 ? -6.032 5.620 10.723 1.00 94.50 101 ASN A C 1
ATOM 791 O O . ASN A 1 101 ? -6.856 5.903 9.862 1.00 94.50 101 ASN A O 1
ATOM 795 N N . LEU A 1 102 ? -6.368 5.090 11.894 1.00 92.50 102 LEU A N 1
ATOM 796 C CA . LEU A 1 102 ? -7.757 4.847 12.296 1.00 92.50 102 LEU A CA 1
ATOM 797 C C . LEU A 1 102 ? -8.390 6.082 12.952 1.00 92.50 102 LEU A C 1
ATOM 799 O O . LEU A 1 102 ? -7.707 6.788 13.704 1.00 92.50 102 LEU A O 1
ATOM 803 N N . THR A 1 103 ? -9.684 6.313 12.717 1.00 92.31 103 THR A N 1
ATOM 804 C CA . THR A 1 103 ? -10.456 7.334 13.447 1.00 92.31 103 THR A CA 1
ATOM 805 C C . THR A 1 103 ? -10.657 6.934 14.912 1.00 92.31 103 THR A C 1
ATOM 807 O O . THR A 1 103 ? -10.363 5.805 15.314 1.00 92.31 103 THR A O 1
ATOM 810 N N . ALA A 1 104 ? -11.135 7.863 15.745 1.00 91.06 104 ALA A N 1
ATOM 811 C CA . ALA A 1 104 ? -11.443 7.557 17.142 1.00 91.06 104 ALA A CA 1
ATOM 812 C C . ALA A 1 104 ? -12.551 6.495 17.249 1.00 91.06 104 ALA A C 1
ATOM 814 O O . ALA A 1 104 ? -12.461 5.586 18.070 1.00 91.06 104 ALA A O 1
ATOM 815 N N . GLU A 1 105 ? -13.547 6.578 16.371 1.00 91.56 105 GLU A N 1
ATOM 816 C CA . GLU A 1 105 ? -14.669 5.648 16.282 1.00 91.56 105 GLU A CA 1
ATOM 817 C C . GLU A 1 105 ? -14.204 4.263 15.822 1.00 91.56 105 GLU A C 1
ATOM 819 O O . GLU A 1 105 ? -14.558 3.271 16.449 1.00 91.56 105 GLU A O 1
ATOM 824 N N . GLU A 1 106 ? -13.355 4.184 14.789 1.00 92.19 106 GLU A N 1
ATOM 825 C CA . GLU A 1 106 ? -12.778 2.914 14.323 1.00 92.19 106 GLU A CA 1
ATOM 826 C C . GLU A 1 106 ? -11.930 2.254 15.422 1.00 92.19 106 GLU A C 1
ATOM 828 O O . GLU A 1 106 ? -12.026 1.053 15.646 1.00 92.19 106 GLU A O 1
ATOM 833 N N . LYS A 1 107 ? -11.134 3.029 16.169 1.00 88.25 107 LYS A N 1
ATOM 834 C CA . LYS A 1 107 ? -10.358 2.496 17.304 1.00 88.25 107 LYS A CA 1
ATOM 835 C C . LYS A 1 107 ? -11.243 1.965 18.433 1.00 88.25 107 LYS A C 1
ATOM 837 O O . LYS A 1 107 ? -10.828 1.048 19.135 1.00 88.25 107 LYS A O 1
ATOM 842 N N . ALA A 1 108 ? -12.420 2.555 18.626 1.00 87.75 108 ALA A N 1
ATOM 843 C CA . ALA A 1 108 ? -13.379 2.143 19.646 1.00 87.75 108 ALA A CA 1
ATOM 844 C C . ALA A 1 108 ? -14.290 0.987 19.191 1.00 87.75 108 ALA A C 1
ATOM 846 O O . ALA A 1 108 ? -14.990 0.405 20.023 1.00 87.75 108 ALA A O 1
ATOM 847 N N . ASP A 1 109 ? -14.298 0.640 17.898 1.00 89.81 109 ASP A N 1
ATOM 848 C CA . ASP A 1 109 ? -15.154 -0.414 17.359 1.00 89.81 109 ASP A CA 1
ATOM 849 C C . ASP A 1 109 ? -14.640 -1.803 17.752 1.00 89.81 109 ASP A C 1
ATOM 851 O O . ASP A 1 109 ? -13.706 -2.363 17.171 1.00 89.81 109 ASP A O 1
ATOM 855 N N . THR A 1 110 ? -15.310 -2.400 18.735 1.00 84.38 110 THR A N 1
ATOM 856 C CA . THR A 1 110 ? -14.972 -3.724 19.268 1.00 84.38 110 THR A CA 1
ATOM 857 C C . THR A 1 110 ? -15.093 -4.841 18.232 1.00 84.38 110 THR A C 1
ATOM 859 O O . THR A 1 110 ? -14.450 -5.880 18.386 1.00 84.38 110 THR A O 1
ATOM 862 N N . ARG A 1 111 ? -15.852 -4.643 17.144 1.00 89.31 111 ARG A N 1
ATOM 863 C CA . ARG A 1 111 ? -16.001 -5.636 16.065 1.00 89.31 111 ARG A CA 1
ATOM 864 C C . ARG A 1 111 ? -14.744 -5.772 15.218 1.00 89.31 111 ARG A C 1
ATOM 866 O O . ARG A 1 111 ? -14.545 -6.819 14.611 1.00 89.31 111 ARG A O 1
ATOM 873 N N . LEU A 1 112 ? -13.891 -4.745 15.188 1.00 83.31 112 LEU A N 1
ATOM 874 C CA . LEU A 1 112 ? -12.600 -4.818 14.503 1.00 83.31 112 LEU A CA 1
ATOM 875 C C . LEU A 1 112 ? -11.586 -5.682 15.266 1.00 83.31 112 LEU A C 1
ATOM 877 O O . LEU A 1 112 ? -10.531 -5.998 14.722 1.00 83.31 112 LEU A O 1
ATOM 881 N N . GLY A 1 113 ? -11.886 -6.065 16.515 1.00 81.50 113 GLY A N 1
ATOM 882 C CA . GLY A 1 113 ? -11.009 -6.911 17.325 1.00 81.50 113 GLY A CA 1
ATOM 883 C C . GLY A 1 113 ? -9.648 -6.274 17.617 1.00 81.50 113 GLY A C 1
ATOM 884 O O . GLY A 1 113 ? -8.688 -6.983 17.919 1.00 81.50 113 GLY A O 1
ATOM 885 N N . LEU A 1 114 ? -9.542 -4.947 17.498 1.00 79.44 114 LEU A N 1
ATOM 886 C CA . LEU A 1 114 ? -8.309 -4.220 17.760 1.00 79.44 114 LEU A CA 1
ATOM 887 C C . LEU A 1 114 ? -8.047 -4.206 19.263 1.00 79.44 114 LEU A C 1
ATOM 889 O O . LEU A 1 114 ? -8.875 -3.757 20.053 1.00 79.44 114 LEU A O 1
ATOM 893 N N . VAL A 1 115 ? -6.873 -4.692 19.650 1.00 73.88 115 VAL A N 1
ATOM 894 C CA . VAL A 1 115 ? -6.416 -4.688 21.038 1.00 73.88 115 VAL A CA 1
ATOM 895 C C . VAL A 1 115 ? -5.114 -3.912 21.134 1.00 73.88 115 VAL A C 1
ATOM 897 O O . VAL A 1 115 ? -4.212 -4.074 20.310 1.00 73.88 115 VAL A O 1
ATOM 900 N N . GLU A 1 116 ? -5.000 -3.061 22.151 1.00 71.06 116 GLU A N 1
ATOM 901 C CA . GLU A 1 116 ? -3.730 -2.417 22.464 1.00 71.06 116 GLU A CA 1
ATOM 902 C C . GLU A 1 116 ? -2.752 -3.487 22.966 1.00 71.06 116 GLU A C 1
ATOM 904 O O . GLU A 1 116 ? -2.898 -4.036 24.062 1.00 71.06 116 GLU A O 1
ATOM 909 N N . LEU A 1 117 ? -1.737 -3.799 22.157 1.00 71.06 117 LEU A N 1
ATOM 910 C CA . LEU A 1 117 ? -0.636 -4.647 22.594 1.00 71.06 117 LEU A CA 1
ATOM 911 C C . LEU A 1 117 ? 0.258 -3.831 23.522 1.00 71.06 117 LEU A C 1
ATOM 913 O O . LEU A 1 117 ? 1.174 -3.132 23.090 1.00 71.06 117 LEU A O 1
ATOM 917 N N . ARG A 1 118 ? -0.000 -3.923 24.825 1.00 69.19 118 ARG A N 1
ATOM 918 C CA . ARG A 1 118 ? 0.927 -3.390 25.821 1.00 69.19 118 ARG A CA 1
ATOM 919 C C . ARG A 1 118 ? 2.206 -4.214 25.773 1.00 69.19 118 ARG A C 1
ATOM 921 O O . ARG A 1 118 ? 2.169 -5.435 25.932 1.00 69.19 118 ARG A O 1
ATOM 928 N N . SER A 1 119 ? 3.338 -3.543 25.571 1.00 62.88 119 SER A N 1
ATOM 929 C CA . SER A 1 119 ? 4.652 -4.145 25.788 1.00 62.88 119 SER A CA 1
ATOM 930 C C . SER A 1 119 ? 4.649 -4.784 27.173 1.00 62.88 119 SER A C 1
ATOM 932 O O . SER A 1 119 ? 4.457 -4.082 28.167 1.00 62.88 119 SER A O 1
ATOM 934 N N . ARG A 1 120 ? 4.860 -6.104 27.262 1.00 55.34 120 ARG A N 1
ATOM 935 C CA . ARG A 1 120 ? 5.243 -6.705 28.543 1.00 55.34 120 ARG A CA 1
ATOM 936 C C . ARG A 1 120 ? 6.527 -5.990 28.948 1.00 55.34 120 ARG A C 1
ATOM 938 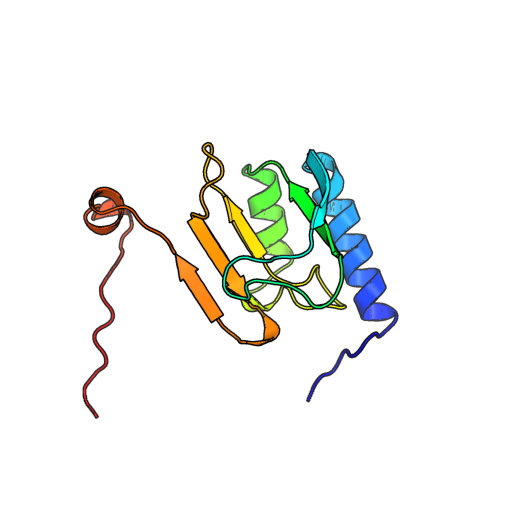O O . ARG A 1 120 ? 7.492 -6.023 28.187 1.00 55.34 120 ARG A O 1
ATOM 945 N N . GLY A 1 121 ? 6.481 -5.236 30.046 1.00 58.19 121 GLY A N 1
ATOM 946 C CA . GLY A 1 121 ? 7.652 -4.535 30.565 1.00 58.19 121 GLY A CA 1
ATOM 947 C C . GLY A 1 121 ? 8.835 -5.500 30.624 1.00 58.19 121 GLY A C 1
ATOM 948 O O . GLY A 1 121 ? 8.649 -6.666 30.978 1.00 58.19 121 GLY A O 1
ATOM 949 N N . LYS A 1 122 ? 10.002 -5.032 30.179 1.00 45.25 122 LYS A N 1
ATOM 950 C CA . LYS A 1 122 ? 11.261 -5.726 30.447 1.00 45.25 122 LYS A CA 1
ATOM 951 C C . LYS A 1 122 ? 11.551 -5.695 31.939 1.00 45.25 122 LYS A C 1
ATOM 953 O O . LYS A 1 122 ? 11.254 -4.644 32.549 1.00 45.25 122 LYS A O 1
#